Protein AF-A0A256GI01-F1 (afdb_monomer_lite)

Secondary structure (DSSP, 8-state):
-EEEEE--SSHHHHHHHHHHHHHHHHTT-EEEEE--SSSSHHHHHHHHHH-

Foldseek 3Di:
DEDEQAAFPDPVSVVVLVVSVVVCVVVVHHYHYDYAPDRGPVVNVVVVVVD

Sequence (51 aa):
MRLVAATDANTQGEAFVSRLRELAGELSCDFERLKPLAEDWNAMLKDATTA

Radius of gyration: 12.86 Å; chains: 1; bounding box: 26×19×34 Å

Structure (mmCIF, N/CA/C/O backbone):
data_AF-A0A256GI01-F1
#
_entry.id   AF-A0A256GI01-F1
#
loop_
_atom_site.group_PDB
_atom_site.id
_atom_site.type_symbol
_atom_site.label_atom_id
_atom_site.label_alt_id
_atom_site.label_comp_id
_atom_site.label_asym_id
_atom_site.label_entity_id
_atom_site.label_seq_id
_atom_site.pdbx_PDB_ins_code
_atom_site.Cartn_x
_atom_site.Cartn_y
_atom_site.Cartn_z
_atom_site.occupancy
_atom_site.B_iso_or_equiv
_atom_site.auth_seq_id
_atom_site.auth_comp_id
_atom_site.auth_asym_id
_atom_site.auth_atom_id
_atom_site.pdbx_PDB_model_num
ATOM 1 N N . MET A 1 1 ? -18.015 -3.344 4.540 1.00 88.25 1 MET A N 1
ATOM 2 C CA . MET A 1 1 ? -17.434 -2.442 3.514 1.00 88.25 1 MET A CA 1
ATOM 3 C C . MET A 1 1 ? -15.932 -2.657 3.529 1.00 88.25 1 MET A C 1
ATOM 5 O O . MET A 1 1 ? -15.415 -2.894 4.613 1.00 88.25 1 MET A O 1
ATOM 9 N N . ARG A 1 2 ? -15.251 -2.607 2.380 1.00 95.25 2 ARG A N 1
ATOM 10 C CA . ARG A 1 2 ? -13.803 -2.841 2.292 1.00 95.25 2 ARG A CA 1
ATOM 11 C C . ARG A 1 2 ? -13.130 -1.744 1.473 1.00 95.25 2 ARG A C 1
ATOM 13 O O . ARG A 1 2 ? -13.597 -1.449 0.376 1.00 95.25 2 ARG A O 1
ATOM 20 N N . LEU A 1 3 ? -12.054 -1.170 2.000 1.00 97.62 3 LEU A N 1
ATOM 21 C CA . LEU A 1 3 ? -11.189 -0.213 1.319 1.00 97.62 3 LEU A CA 1
ATOM 22 C C . LEU A 1 3 ? -9.941 -0.942 0.810 1.00 97.62 3 LEU A C 1
ATOM 24 O O . LEU A 1 3 ? -9.185 -1.520 1.591 1.00 97.62 3 LEU A O 1
ATOM 28 N N . VAL A 1 4 ? -9.740 -0.918 -0.507 1.00 97.75 4 VAL A N 1
ATOM 29 C CA . VAL A 1 4 ? -8.577 -1.529 -1.161 1.00 97.75 4 VAL A CA 1
ATOM 30 C C . VAL A 1 4 ? -7.646 -0.420 -1.640 1.00 97.75 4 VAL A C 1
ATOM 32 O O . VAL A 1 4 ? -7.996 0.358 -2.525 1.00 97.75 4 VAL A O 1
ATOM 35 N N . ALA A 1 5 ? -6.460 -0.342 -1.048 1.00 97.94 5 ALA A N 1
ATOM 36 C CA . ALA A 1 5 ? -5.418 0.607 -1.403 1.00 97.94 5 ALA A CA 1
ATOM 37 C C . A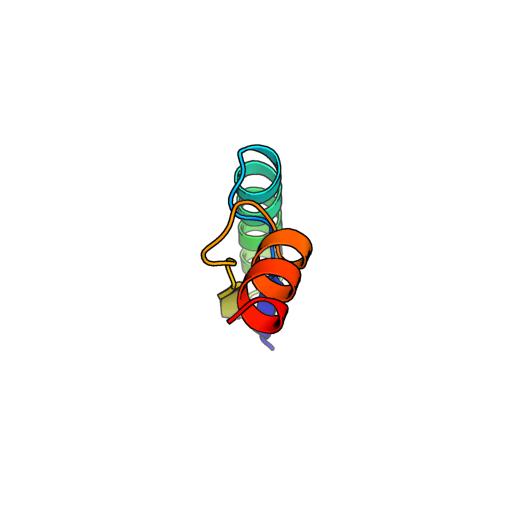LA A 1 5 ? -4.472 -0.016 -2.439 1.00 97.94 5 ALA A C 1
ATOM 39 O O . ALA A 1 5 ? -3.548 -0.747 -2.082 1.00 97.94 5 ALA A O 1
ATOM 40 N N . ALA A 1 6 ? -4.703 0.265 -3.721 1.00 98.00 6 ALA A N 1
ATOM 41 C CA . ALA A 1 6 ? -3.773 -0.073 -4.797 1.00 98.00 6 ALA A CA 1
ATOM 42 C C . ALA A 1 6 ? -2.725 1.042 -4.937 1.00 98.00 6 ALA A C 1
ATOM 44 O O . ALA A 1 6 ? -2.932 1.999 -5.678 1.00 98.00 6 ALA A O 1
ATOM 45 N N . THR A 1 7 ? -1.627 0.954 -4.183 1.00 98.25 7 THR A N 1
ATOM 46 C CA . THR A 1 7 ? -0.554 1.965 -4.191 1.00 98.25 7 THR A CA 1
ATOM 47 C C . THR A 1 7 ? 0.716 1.430 -4.838 1.00 98.25 7 THR A C 1
ATOM 49 O O . THR A 1 7 ? 0.938 0.219 -4.876 1.00 98.25 7 THR A O 1
ATOM 52 N N . ASP A 1 8 ? 1.550 2.336 -5.343 1.00 98.12 8 ASP A N 1
ATOM 53 C CA . ASP 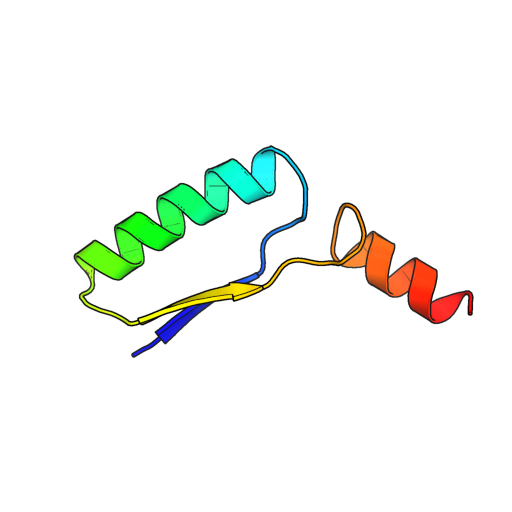A 1 8 ? 2.843 1.989 -5.932 1.00 98.12 8 ASP A CA 1
ATOM 54 C C . ASP A 1 8 ? 3.792 1.355 -4.901 1.00 98.12 8 ASP A C 1
ATOM 56 O O . ASP A 1 8 ? 3.633 1.501 -3.681 1.00 98.12 8 ASP A O 1
ATOM 60 N N . ALA A 1 9 ? 4.808 0.647 -5.390 1.00 97.69 9 ALA A N 1
ATOM 61 C CA . ALA A 1 9 ? 5.821 -0.014 -4.574 1.00 97.69 9 ALA A CA 1
ATOM 62 C C . ALA A 1 9 ? 7.013 0.908 -4.261 1.00 97.69 9 ALA A C 1
ATOM 64 O O . ALA A 1 9 ? 8.160 0.466 -4.234 1.00 97.69 9 ALA A O 1
ATOM 65 N N . ASN A 1 10 ? 6.739 2.188 -4.004 1.00 97.12 10 ASN A N 1
ATOM 66 C CA . ASN A 1 10 ? 7.738 3.214 -3.714 1.00 97.12 10 ASN A CA 1
ATOM 67 C C . ASN A 1 10 ? 7.412 3.968 -2.410 1.00 97.12 10 ASN A C 1
ATOM 69 O O . ASN A 1 10 ? 6.355 3.783 -1.804 1.00 97.12 10 ASN A O 1
ATOM 73 N N . THR A 1 11 ? 8.314 4.853 -1.976 1.00 97.81 11 THR A N 1
ATOM 74 C CA . THR A 1 11 ? 8.165 5.628 -0.729 1.00 97.81 11 THR A CA 1
ATOM 75 C C . THR A 1 11 ? 6.871 6.445 -0.677 1.00 97.81 11 THR A C 1
ATOM 77 O O . THR A 1 11 ? 6.284 6.596 0.394 1.00 97.81 11 THR A O 1
ATOM 80 N N . GLN A 1 12 ? 6.393 6.957 -1.816 1.00 97.06 12 GLN A N 1
ATOM 81 C CA . GLN A 1 12 ? 5.124 7.686 -1.859 1.00 97.06 12 GLN A CA 1
ATOM 82 C C . GLN A 1 12 ?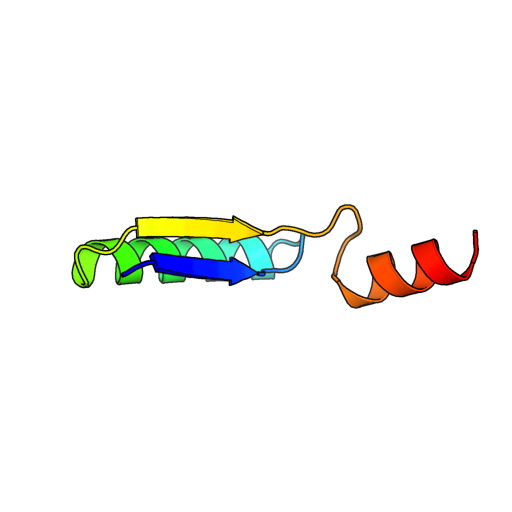 3.950 6.731 -1.620 1.00 97.06 12 GLN A C 1
ATOM 84 O O . GLN A 1 12 ? 3.091 7.012 -0.786 1.00 97.06 12 GLN A O 1
ATOM 89 N N . GLY A 1 13 ? 3.945 5.569 -2.276 1.00 98.06 13 GLY A N 1
ATOM 90 C CA . GLY A 1 13 ? 2.937 4.531 -2.074 1.00 98.06 13 GLY A CA 1
ATOM 91 C C . GLY A 1 13 ? 2.874 4.007 -0.634 1.00 98.06 13 GLY A C 1
ATOM 92 O O . GLY A 1 13 ? 1.776 3.723 -0.144 1.00 98.06 13 GLY A O 1
ATOM 93 N N . GLU A 1 14 ? 4.012 3.949 0.068 1.00 97.94 14 GLU A N 1
ATOM 94 C CA . GLU A 1 14 ? 4.078 3.649 1.509 1.00 97.94 14 GLU A CA 1
ATOM 95 C C . GLU A 1 14 ? 3.459 4.765 2.375 1.00 97.94 14 GLU A C 1
ATOM 97 O O . GLU A 1 14 ? 2.732 4.492 3.332 1.00 97.94 14 GLU A O 1
ATOM 102 N N . ALA A 1 15 ? 3.682 6.036 2.030 1.00 97.88 15 ALA A N 1
ATOM 103 C CA . ALA A 1 15 ? 3.062 7.150 2.747 1.00 97.88 15 ALA A CA 1
ATOM 104 C C . ALA A 1 15 ? 1.531 7.158 2.570 1.00 97.88 15 ALA A C 1
ATOM 106 O O . ALA A 1 15 ? 0.782 7.288 3.542 1.00 97.88 15 ALA A O 1
ATOM 107 N N . PHE A 1 16 ? 1.052 6.952 1.339 1.00 97.31 16 PHE A N 1
ATOM 108 C CA . PHE A 1 16 ? -0.381 6.930 1.040 1.00 97.31 16 PHE A CA 1
ATOM 109 C C . PHE A 1 16 ? -1.103 5.747 1.688 1.00 97.31 16 PHE A C 1
ATOM 111 O O . PHE A 1 16 ? -2.188 5.930 2.244 1.00 97.31 16 PHE A O 1
ATOM 118 N N . VAL A 1 17 ? -0.516 4.544 1.670 1.00 98.25 17 VAL A N 1
ATOM 119 C CA . VAL A 1 17 ? -1.160 3.372 2.282 1.00 98.25 17 VAL A CA 1
ATOM 120 C C . VAL A 1 17 ? -1.334 3.540 3.793 1.00 98.25 17 VAL A C 1
ATOM 122 O O . VAL A 1 17 ? -2.354 3.111 4.331 1.00 98.25 17 VAL A O 1
ATOM 125 N N . SER A 1 18 ? -0.396 4.215 4.471 1.00 98.06 18 SER A N 1
ATOM 126 C CA . SER A 1 18 ? -0.520 4.514 5.902 1.00 98.06 18 SER A CA 1
ATOM 127 C C . SER A 1 18 ? -1.766 5.352 6.177 1.00 98.06 18 SER A C 1
ATOM 129 O O . SER A 1 18 ? -2.594 4.973 7.006 1.00 98.06 18 SER A O 1
ATOM 131 N N . ARG A 1 19 ? -1.966 6.437 5.415 1.00 98.06 19 ARG A N 1
ATOM 132 C CA . ARG A 1 19 ? -3.135 7.304 5.603 1.00 98.06 19 ARG A CA 1
ATOM 133 C C . ARG A 1 19 ? -4.446 6.600 5.251 1.00 98.06 19 ARG A C 1
ATOM 135 O O . ARG A 1 19 ? -5.440 6.769 5.951 1.00 98.06 19 ARG A O 1
ATOM 142 N N . LEU A 1 20 ? -4.462 5.786 4.196 1.00 98.00 20 LEU A N 1
ATOM 143 C CA . LEU A 1 20 ? -5.651 5.017 3.812 1.00 98.00 20 LEU A CA 1
ATOM 144 C C . LEU A 1 20 ? -6.030 3.967 4.866 1.00 98.00 20 LEU A C 1
ATOM 146 O O . LEU A 1 20 ? -7.216 3.734 5.098 1.00 98.00 20 LEU A O 1
ATOM 150 N N . ARG A 1 21 ? -5.041 3.366 5.535 1.00 98.19 21 ARG A N 1
ATOM 151 C CA . ARG A 1 21 ? -5.276 2.425 6.634 1.00 98.19 21 ARG A CA 1
ATOM 152 C C . ARG A 1 21 ? -5.898 3.110 7.850 1.00 98.19 21 ARG A C 1
ATOM 154 O O . ARG A 1 21 ? -6.803 2.543 8.455 1.00 98.19 21 ARG A O 1
ATOM 161 N N . GLU A 1 22 ? -5.442 4.313 8.192 1.00 98.25 22 GLU A N 1
ATOM 162 C CA . GLU A 1 22 ? -6.046 5.124 9.259 1.00 98.25 22 GLU A CA 1
ATOM 163 C C . GLU A 1 22 ? -7.514 5.436 8.948 1.00 98.25 22 GLU A C 1
ATOM 165 O O . GLU A 1 22 ? -8.384 5.175 9.776 1.00 98.25 22 GLU A O 1
ATOM 170 N N . LEU A 1 23 ? -7.803 5.889 7.723 1.00 97.56 23 LEU A N 1
ATOM 171 C CA . LEU A 1 23 ? -9.168 6.176 7.271 1.00 97.56 23 LEU A CA 1
ATOM 172 C C . LEU A 1 23 ? -10.075 4.938 7.314 1.00 97.56 23 LEU A C 1
ATOM 174 O O . LEU A 1 23 ? -11.239 5.038 7.697 1.00 97.56 23 LEU A O 1
ATOM 178 N N . A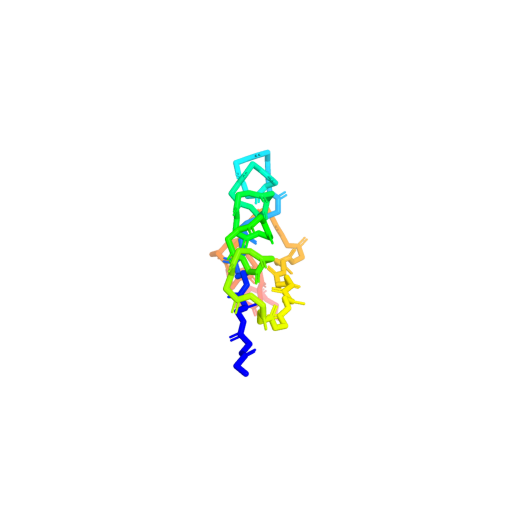LA A 1 24 ? -9.560 3.761 6.950 1.00 98.12 24 ALA A N 1
ATOM 179 C CA . ALA A 1 24 ? -10.322 2.519 7.064 1.00 98.12 24 ALA A CA 1
ATOM 180 C C . ALA A 1 24 ? -10.679 2.195 8.527 1.00 98.12 24 ALA A C 1
ATOM 182 O O . ALA A 1 24 ? -11.797 1.760 8.808 1.00 98.12 24 ALA A O 1
ATOM 183 N N . GLY A 1 25 ? -9.767 2.484 9.462 1.00 97.75 25 GLY A N 1
ATOM 184 C CA . GLY A 1 25 ? -10.027 2.401 10.900 1.00 97.75 25 GLY A CA 1
ATOM 185 C C . GLY A 1 25 ? -11.108 3.381 11.365 1.00 97.75 25 GLY A C 1
ATOM 186 O O . GLY A 1 25 ? -12.045 2.969 12.045 1.00 97.75 25 GLY A O 1
ATOM 187 N N . GLU A 1 26 ? -11.028 4.649 10.946 1.00 98.06 26 GLU A N 1
ATOM 188 C CA . GLU A 1 26 ? -12.034 5.683 11.251 1.00 98.06 26 GLU A CA 1
ATOM 189 C C . GLU A 1 26 ? -13.438 5.286 10.749 1.00 98.06 26 GLU A C 1
ATOM 191 O O . GLU A 1 26 ? -14.440 5.526 11.421 1.00 98.06 26 GLU A O 1
ATOM 196 N N . LEU A 1 27 ? -13.514 4.616 9.594 1.00 96.75 27 LEU A N 1
ATOM 197 C CA . LEU A 1 27 ? -14.761 4.142 8.983 1.00 96.75 27 LEU A CA 1
ATOM 198 C C . LEU A 1 27 ? -15.195 2.743 9.450 1.00 96.75 27 LEU A C 1
ATOM 200 O O . LEU A 1 27 ? -16.225 2.248 8.986 1.00 96.75 27 LEU A O 1
ATOM 204 N N . SER A 1 28 ? -14.430 2.098 10.340 1.00 96.62 28 SER A N 1
ATOM 205 C CA . SER A 1 28 ? -14.661 0.717 10.795 1.00 96.62 28 SER A CA 1
ATOM 206 C C . SER A 1 28 ? -14.847 -0.273 9.634 1.00 96.62 28 SER A C 1
ATOM 208 O O . SER A 1 28 ? -15.738 -1.124 9.659 1.00 96.62 28 SER A O 1
ATOM 210 N N . CYS A 1 29 ? -14.040 -0.131 8.579 1.00 97.38 29 CYS A N 1
ATOM 211 C CA . CYS A 1 29 ? -14.120 -0.955 7.378 1.00 97.38 29 CYS A CA 1
ATOM 212 C C . CYS A 1 29 ? -12.854 -1.795 7.177 1.00 97.38 29 CYS A C 1
ATOM 214 O O . CYS A 1 29 ? -11.768 -1.451 7.645 1.00 97.38 29 CYS A O 1
ATOM 216 N N . ASP A 1 30 ? -13.004 -2.922 6.481 1.00 98.12 30 ASP A N 1
ATOM 217 C CA . ASP A 1 30 ? -11.882 -3.812 6.202 1.00 98.12 30 ASP A CA 1
ATOM 218 C C . ASP A 1 30 ? -10.865 -3.112 5.300 1.00 98.12 30 ASP A C 1
ATOM 220 O O . ASP A 1 30 ? -11.236 -2.378 4.382 1.00 98.12 30 ASP A O 1
ATOM 224 N N . PHE A 1 31 ? -9.582 -3.394 5.513 1.00 98.31 31 PHE A N 1
ATOM 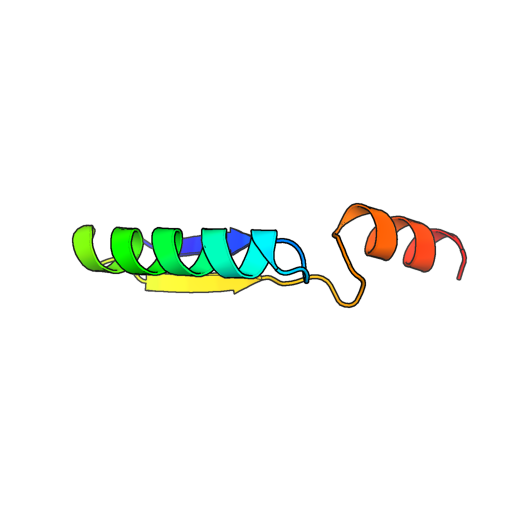225 C CA . PHE A 1 31 ? -8.494 -2.809 4.740 1.00 98.31 31 PHE A CA 1
ATOM 226 C C . PHE A 1 31 ? -7.695 -3.881 4.000 1.00 98.31 31 PHE A C 1
ATOM 228 O O . PHE A 1 31 ? -7.342 -4.915 4.567 1.00 98.31 31 PHE A O 1
ATOM 235 N N . GLU A 1 32 ? -7.373 -3.619 2.739 1.00 98.44 32 GLU A N 1
ATOM 236 C CA . GLU A 1 32 ? -6.455 -4.429 1.941 1.00 98.44 32 GLU A CA 1
ATOM 237 C C . GLU A 1 32 ? -5.504 -3.524 1.168 1.00 98.44 32 GLU A C 1
ATOM 239 O O . GLU A 1 32 ? -5.908 -2.480 0.662 1.00 98.44 32 GLU A O 1
ATOM 244 N N . ARG A 1 33 ? -4.243 -3.941 1.042 1.00 98.00 33 ARG A N 1
ATOM 245 C CA . ARG A 1 33 ? -3.285 -3.285 0.156 1.00 98.00 33 ARG A CA 1
ATOM 246 C C . ARG A 1 33 ? -2.983 -4.187 -1.031 1.00 98.00 33 ARG A C 1
ATOM 248 O O . ARG A 1 33 ? -2.558 -5.323 -0.839 1.00 98.00 33 ARG A O 1
ATOM 255 N N . LEU A 1 34 ? -3.100 -3.628 -2.229 1.00 98.25 34 LEU A N 1
ATOM 256 C CA . LEU A 1 34 ? -2.514 -4.189 -3.440 1.00 98.25 34 LEU A CA 1
ATOM 257 C C . LEU A 1 34 ? -1.259 -3.389 -3.789 1.00 98.25 34 LEU A C 1
ATOM 259 O O . LEU A 1 34 ? -1.262 -2.160 -3.714 1.00 98.25 34 LEU A O 1
ATOM 263 N N . LYS A 1 35 ? -0.186 -4.091 -4.154 1.00 97.44 35 LYS A N 1
ATOM 264 C CA . LYS A 1 35 ? 1.104 -3.497 -4.507 1.00 97.44 35 LYS A CA 1
ATOM 265 C C . LYS A 1 35 ? 1.643 -4.177 -5.771 1.00 97.44 35 LYS A C 1
ATOM 267 O O . LYS A 1 35 ? 1.576 -5.409 -5.825 1.00 97.44 35 LYS A O 1
ATOM 272 N N . PRO A 1 36 ? 2.169 -3.428 -6.755 1.00 97.56 36 PRO A N 1
ATOM 273 C CA . PRO A 1 36 ? 2.803 -4.027 -7.921 1.00 97.56 36 PRO A CA 1
ATOM 274 C C . PRO A 1 36 ? 4.101 -4.746 -7.523 1.00 97.56 36 PRO A C 1
ATOM 276 O O . PRO A 1 36 ? 4.683 -4.483 -6.467 1.00 97.56 36 PRO A O 1
ATOM 279 N N . LEU A 1 37 ? 4.548 -5.675 -8.373 1.00 95.81 37 LEU A N 1
ATOM 280 C CA . LEU A 1 37 ? 5.863 -6.316 -8.222 1.00 95.81 37 LEU A CA 1
ATOM 281 C C . LEU A 1 37 ? 7.008 -5.398 -8.679 1.00 95.81 37 LEU A C 1
ATOM 283 O O . LEU A 1 37 ? 8.114 -5.503 -8.153 1.00 95.81 37 LEU A O 1
ATOM 287 N N . ALA A 1 38 ? 6.733 -4.507 -9.635 1.00 96.44 38 ALA A N 1
ATOM 288 C CA . ALA A 1 38 ? 7.636 -3.443 -10.070 1.00 96.44 38 ALA A CA 1
ATOM 289 C C . ALA A 1 38 ? 7.437 -2.166 -9.232 1.00 96.44 38 ALA A C 1
ATOM 291 O O . ALA A 1 38 ? 6.572 -2.127 -8.359 1.00 96.44 38 ALA A O 1
ATOM 292 N N . GLU A 1 39 ? 8.219 -1.116 -9.510 1.00 96.19 39 GLU A N 1
ATOM 293 C CA . GLU A 1 39 ? 8.165 0.166 -8.784 1.00 96.19 39 GLU A CA 1
ATOM 294 C C . GLU A 1 39 ? 6.761 0.792 -8.773 1.00 96.19 39 GLU A C 1
ATOM 296 O O . GLU A 1 39 ? 6.304 1.277 -7.737 1.00 96.19 39 GLU A O 1
ATOM 301 N N . ASP A 1 40 ? 6.054 0.730 -9.900 1.00 97.00 40 ASP A N 1
ATOM 302 C CA . ASP A 1 40 ? 4.676 1.185 -10.043 1.00 97.00 40 ASP A CA 1
ATOM 303 C C . ASP A 1 40 ? 3.868 0.232 -10.943 1.00 97.00 40 ASP A C 1
ATOM 305 O O . ASP A 1 40 ? 4.396 -0.703 -11.563 1.00 97.00 40 ASP A O 1
ATOM 309 N N . TRP A 1 41 ? 2.554 0.445 -10.998 1.00 96.56 41 TRP A N 1
ATOM 310 C CA . TRP A 1 41 ? 1.658 -0.385 -11.807 1.00 96.56 41 TRP A CA 1
ATOM 311 C C . TRP A 1 41 ? 1.945 -0.285 -13.311 1.00 96.56 41 TRP A C 1
ATOM 313 O O . TRP A 1 41 ? 1.782 -1.272 -14.028 1.00 96.56 41 TRP A O 1
ATOM 323 N N . ASN A 1 42 ? 2.405 0.869 -13.800 1.00 96.00 42 ASN A N 1
ATOM 324 C CA . ASN A 1 42 ? 2.727 1.060 -15.213 1.00 96.00 42 ASN A CA 1
ATOM 325 C C . ASN A 1 42 ? 3.995 0.292 -15.604 1.00 96.00 42 ASN A C 1
ATOM 327 O O . ASN A 1 42 ? 4.032 -0.298 -16.681 1.00 96.00 42 ASN A O 1
ATOM 331 N N . ALA A 1 43 ? 5.019 0.286 -14.750 1.00 96.25 43 ALA A N 1
ATOM 332 C CA . ALA A 1 43 ? 6.234 -0.497 -14.920 1.00 96.25 43 ALA A CA 1
ATOM 333 C C . ALA A 1 43 ? 5.894 -1.991 -14.974 1.00 96.25 43 ALA A C 1
ATOM 335 O O . ALA A 1 43 ? 6.265 -2.664 -15.930 1.00 96.25 43 ALA A O 1
ATOM 336 N N . MET A 1 44 ? 5.062 -2.475 -14.045 1.00 95.69 44 MET A N 1
ATOM 337 C CA . MET A 1 44 ? 4.620 -3.874 -14.028 1.00 95.69 44 MET A CA 1
ATOM 338 C C . MET A 1 44 ? 3.881 -4.274 -15.318 1.00 95.69 44 MET A C 1
ATOM 340 O O . MET A 1 44 ? 4.091 -5.368 -15.839 1.00 95.69 44 MET A O 1
ATOM 344 N N . LEU A 1 45 ? 3.026 -3.396 -15.856 1.00 95.38 45 LEU A N 1
ATOM 345 C CA . LEU A 1 45 ? 2.310 -3.649 -17.112 1.00 95.38 45 LEU A CA 1
ATOM 346 C C . LEU A 1 45 ? 3.237 -3.642 -18.334 1.00 95.38 45 LEU A C 1
ATOM 348 O O . LEU A 1 45 ? 3.065 -4.459 -19.240 1.00 95.38 45 LEU A O 1
ATOM 352 N N . LYS A 1 46 ? 4.223 -2.739 -18.370 1.00 95.25 46 LYS A N 1
ATOM 353 C CA . LYS A 1 46 ? 5.230 -2.702 -19.441 1.00 95.25 46 LYS A CA 1
ATOM 354 C C . LYS A 1 46 ? 6.081 -3.968 -19.433 1.00 95.25 46 LYS A C 1
ATOM 356 O O . LYS A 1 46 ? 6.269 -4.561 -20.494 1.00 95.25 46 LYS A O 1
ATOM 361 N N . ASP A 1 47 ? 6.508 -4.420 -18.257 1.00 91.31 47 ASP A N 1
ATOM 362 C CA . ASP A 1 47 ? 7.271 -5.661 -18.099 1.00 91.31 47 ASP A CA 1
ATOM 363 C C . ASP A 1 47 ? 6.458 -6.870 -18.580 1.00 91.31 47 ASP A C 1
ATOM 365 O O . ASP A 1 47 ? 6.950 -7.674 -19.367 1.00 91.31 47 ASP A O 1
ATOM 369 N N . ALA A 1 48 ? 5.178 -6.950 -18.199 1.00 87.19 48 ALA A N 1
ATOM 370 C CA . ALA A 1 48 ? 4.282 -8.026 -18.624 1.00 87.19 48 ALA A CA 1
ATOM 371 C C . ALA A 1 48 ? 3.976 -8.027 -20.133 1.00 87.19 48 ALA A C 1
ATOM 373 O O . ALA A 1 48 ? 3.654 -9.072 -20.685 1.00 87.19 48 ALA A O 1
ATOM 374 N N . THR A 1 49 ? 4.060 -6.871 -20.798 1.00 79.00 49 THR A N 1
ATOM 375 C CA . THR A 1 49 ? 3.853 -6.754 -22.255 1.00 79.00 49 THR A CA 1
ATOM 376 C C . THR A 1 49 ? 5.127 -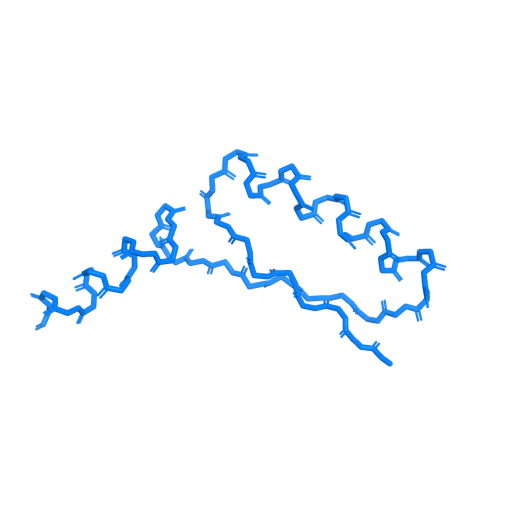7.073 -23.048 1.00 79.00 49 THR A C 1
ATOM 378 O O . THR A 1 49 ? 5.067 -7.299 -24.253 1.00 79.00 49 THR A O 1
ATOM 381 N N . THR A 1 50 ? 6.286 -7.070 -22.385 1.00 68.62 50 THR A N 1
ATOM 382 C CA . THR A 1 50 ? 7.596 -7.320 -23.009 1.00 68.62 50 THR A CA 1
ATOM 383 C C . THR A 1 50 ? 8.033 -8.791 -22.879 1.00 68.62 50 THR A C 1
ATOM 385 O O . THR A 1 50 ? 9.048 -9.176 -23.459 1.00 68.62 50 THR A O 1
ATOM 388 N N . ALA A 1 51 ? 7.276 -9.605 -22.135 1.00 56.97 51 ALA A N 1
ATOM 389 C CA . ALA A 1 51 ? 7.478 -11.044 -21.947 1.00 56.97 51 ALA A CA 1
ATOM 390 C C . ALA A 1 51 ? 6.682 -11.877 -22.964 1.00 56.97 51 ALA A C 1
ATOM 392 O O . ALA A 1 51 ? 7.213 -12.931 -23.383 1.00 56.97 51 ALA A O 1
#

Organism: NCBI:txid94627

pLDDT: mean 95.15, std 7.42, range [56.97, 98.44]